Protein AF-A0AAE3EJK2-F1 (afdb_monomer_lite)

Radius of gyration: 14.21 Å; chains: 1; bounding box: 33×33×38 Å

Secondary structure (DSSP, 8-state):
----S-----EESSSSEEEEEETTEEEEEEEETTEEEE-GGG-EEPPTT-EEEEEEEETTEEEEEEEETTEEEEEEEETTEEEE-GGG-EEPPTT-----

Foldseek 3Di:
DDPPDPWDDWADADPFWIWTDDPQKIWIWGCDPNDIDTDPVPIDRHDPPFAQWHWYADPNWIWIWGFDAQKTWIWTCDPNDTDTDPVPIDGHDPPDGHDD

Structure (mmCIF, N/CA/C/O backbone):
data_AF-A0AAE3EJK2-F1
#
_entry.id   AF-A0AAE3EJK2-F1
#
loop_
_atom_site.group_PDB
_atom_site.id
_atom_site.type_symbol
_atom_site.label_atom_id
_atom_site.label_alt_id
_atom_site.label_comp_id
_atom_site.label_asym_id
_atom_site.label_entity_id
_atom_site.label_seq_id
_atom_site.pdbx_PDB_ins_code
_atom_site.Cartn_x
_atom_site.Cartn_y
_atom_site.Cartn_z
_atom_site.occupancy
_atom_site.B_iso_or_equiv
_atom_site.auth_seq_id
_atom_site.auth_comp_id
_atom_site.auth_asym_id
_atom_site.auth_atom_id
_a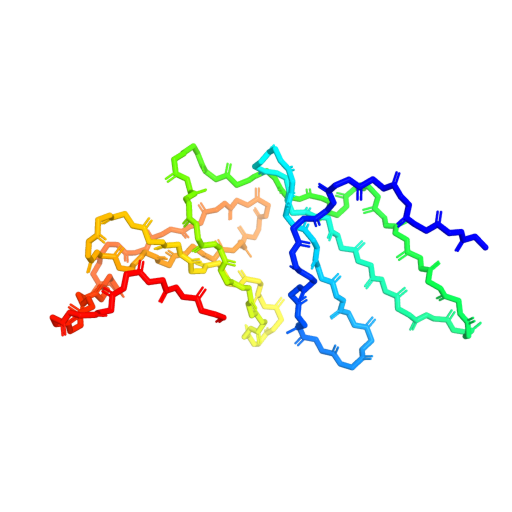tom_site.pdbx_PDB_model_num
ATOM 1 N N . MET A 1 1 ? 13.033 -17.854 -15.655 1.00 37.84 1 MET A N 1
ATOM 2 C CA . MET A 1 1 ? 13.285 -17.417 -14.267 1.00 37.84 1 MET A CA 1
ATOM 3 C C . MET A 1 1 ? 12.096 -17.852 -13.440 1.00 37.84 1 MET A C 1
ATOM 5 O O . MET A 1 1 ? 10.997 -17.389 -13.698 1.00 37.84 1 MET A O 1
ATOM 9 N N . SER A 1 2 ? 12.288 -18.821 -12.553 1.00 34.66 2 SER A N 1
ATOM 10 C CA . SER A 1 2 ? 11.281 -19.247 -11.582 1.00 34.66 2 SER A CA 1
ATOM 11 C C . SER A 1 2 ? 11.429 -18.371 -10.341 1.00 34.66 2 SER A C 1
ATOM 13 O O . SER A 1 2 ? 12.480 -18.391 -9.704 1.00 34.66 2 SER A O 1
ATOM 15 N N . PHE A 1 3 ? 10.409 -17.570 -10.041 1.00 39.16 3 PHE A N 1
ATOM 16 C CA . PHE A 1 3 ? 10.349 -16.759 -8.828 1.00 39.16 3 PHE A CA 1
ATOM 17 C C . PHE A 1 3 ? 10.011 -17.679 -7.648 1.00 39.16 3 PHE A C 1
ATOM 19 O O . PHE A 1 3 ? 8.850 -17.989 -7.406 1.00 39.16 3 PHE A O 1
ATOM 26 N N . THR A 1 4 ? 11.036 -18.177 -6.960 1.00 40.84 4 THR A N 1
ATOM 27 C CA . THR A 1 4 ? 10.913 -18.897 -5.684 1.00 40.84 4 THR A CA 1
ATOM 28 C C . THR A 1 4 ? 11.574 -18.073 -4.592 1.00 40.84 4 THR A C 1
ATOM 30 O O . THR A 1 4 ? 12.644 -18.411 -4.098 1.00 40.84 4 THR A O 1
ATOM 33 N N . GLU A 1 5 ? 10.941 -16.968 -4.239 1.00 44.69 5 GLU A N 1
ATOM 34 C CA . GLU A 1 5 ? 11.075 -16.369 -2.916 1.00 44.69 5 GLU A CA 1
ATOM 35 C C . GLU A 1 5 ? 9.647 -16.205 -2.398 1.00 44.69 5 GLU A C 1
ATOM 37 O O . GLU A 1 5 ? 8.724 -16.021 -3.195 1.00 44.69 5 GLU A O 1
ATOM 42 N N . ASN A 1 6 ? 9.450 -16.371 -1.091 1.00 41.66 6 ASN A N 1
ATOM 43 C CA . ASN A 1 6 ? 8.143 -16.314 -0.437 1.00 41.66 6 ASN A CA 1
ATOM 44 C C . ASN A 1 6 ? 7.592 -14.881 -0.485 1.00 41.66 6 ASN A C 1
ATOM 46 O O . ASN A 1 6 ? 7.608 -14.161 0.508 1.00 41.66 6 ASN A O 1
ATOM 50 N N . TYR A 1 7 ? 7.169 -14.435 -1.660 1.00 47.41 7 TYR A N 1
ATOM 51 C CA . TYR A 1 7 ? 6.423 -13.205 -1.821 1.00 47.41 7 TYR A CA 1
ATOM 52 C C . TYR A 1 7 ? 4.975 -13.479 -1.424 1.00 47.41 7 TYR A C 1
ATOM 54 O O . TYR A 1 7 ? 4.387 -14.479 -1.846 1.00 47.41 7 TYR A O 1
ATOM 62 N N . SER A 1 8 ? 4.402 -12.582 -0.623 1.00 60.91 8 SER A N 1
ATOM 63 C CA . SER A 1 8 ? 2.953 -12.517 -0.437 1.00 60.91 8 SER A CA 1
ATOM 64 C C . SER A 1 8 ? 2.260 -12.407 -1.799 1.00 60.91 8 SER A C 1
ATOM 66 O O . SER A 1 8 ? 2.878 -12.017 -2.795 1.00 60.91 8 SER A O 1
ATOM 68 N N . THR A 1 9 ? 0.975 -12.757 -1.850 1.00 67.25 9 THR A N 1
ATOM 69 C CA . THR A 1 9 ? 0.154 -12.667 -3.063 1.00 67.25 9 THR A CA 1
ATOM 70 C C . THR A 1 9 ? 0.357 -11.325 -3.780 1.00 67.25 9 THR A C 1
ATOM 72 O O . THR A 1 9 ? 0.328 -10.284 -3.120 1.00 67.25 9 THR A O 1
ATOM 75 N N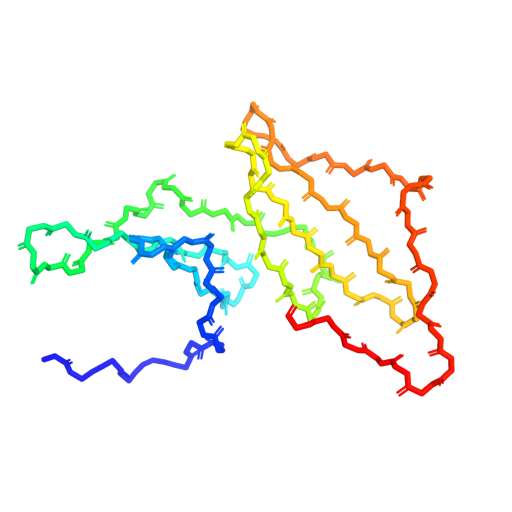 . PRO A 1 10 ? 0.589 -11.323 -5.107 1.00 72.12 10 PRO A N 1
ATOM 76 C CA . PRO A 1 10 ? 0.800 -10.088 -5.849 1.00 72.12 10 PRO A CA 1
ATOM 77 C C . PRO A 1 10 ? -0.446 -9.202 -5.775 1.00 72.12 10 PRO A C 1
ATOM 79 O O . PRO A 1 10 ? -1.560 -9.660 -6.024 1.00 72.12 10 PRO A O 1
ATOM 82 N N . LEU A 1 11 ? -0.234 -7.927 -5.461 1.00 79.50 11 LEU A N 1
ATOM 83 C CA . LEU A 1 11 ? -1.257 -6.891 -5.407 1.00 79.50 11 LEU A CA 1
ATOM 84 C C . LEU A 1 11 ? -1.259 -6.139 -6.740 1.00 79.50 11 LEU A C 1
ATOM 86 O O . LEU A 1 11 ? -0.264 -5.521 -7.128 1.00 79.50 11 LEU A O 1
ATOM 90 N N . PHE A 1 12 ? -2.370 -6.224 -7.467 1.00 77.50 12 PHE A N 1
ATOM 91 C CA . PHE A 1 12 ? -2.518 -5.599 -8.779 1.00 77.50 12 PHE A CA 1
ATOM 92 C C . PHE A 1 12 ? -2.923 -4.136 -8.623 1.00 77.50 12 PHE A C 1
ATOM 94 O O . PHE A 1 12 ? -4.025 -3.838 -8.173 1.00 77.50 12 PHE A O 1
ATOM 101 N N . ILE A 1 13 ? -2.039 -3.225 -9.029 1.00 79.44 13 ILE A N 1
ATOM 102 C CA . ILE A 1 13 ? -2.295 -1.782 -8.965 1.00 79.44 13 ILE A CA 1
ATOM 103 C C . ILE A 1 13 ? -2.833 -1.291 -10.313 1.00 79.44 13 ILE A C 1
ATOM 105 O O . ILE A 1 13 ? -3.778 -0.506 -10.368 1.00 79.44 13 ILE A O 1
ATOM 109 N N . SER A 1 14 ? -2.242 -1.763 -11.412 1.00 80.56 14 SER A N 1
ATOM 110 C CA . SER A 1 14 ? -2.716 -1.532 -12.778 1.00 80.56 14 SER A CA 1
ATOM 111 C C . SER A 1 14 ? -2.314 -2.695 -13.694 1.00 80.56 14 SER A C 1
ATOM 113 O O . SER A 1 14 ? -1.682 -3.656 -13.260 1.00 80.56 14 SER A O 1
ATOM 115 N N . THR A 1 15 ? -2.661 -2.615 -14.981 1.00 80.69 15 THR A N 1
ATOM 116 C CA . THR A 1 15 ? -2.300 -3.630 -15.989 1.00 80.69 15 THR A CA 1
ATOM 117 C C . THR A 1 15 ? -0.794 -3.801 -16.181 1.00 80.69 15 THR A C 1
ATOM 119 O O . THR A 1 15 ? -0.361 -4.846 -16.655 1.00 80.69 15 THR A O 1
ATOM 122 N N . GLU A 1 16 ? -0.006 -2.786 -15.831 1.00 87.12 16 GLU A N 1
ATOM 123 C CA . GLU A 1 16 ? 1.445 -2.753 -16.042 1.00 87.12 16 GLU A CA 1
ATOM 124 C C . GLU A 1 16 ? 2.223 -2.585 -1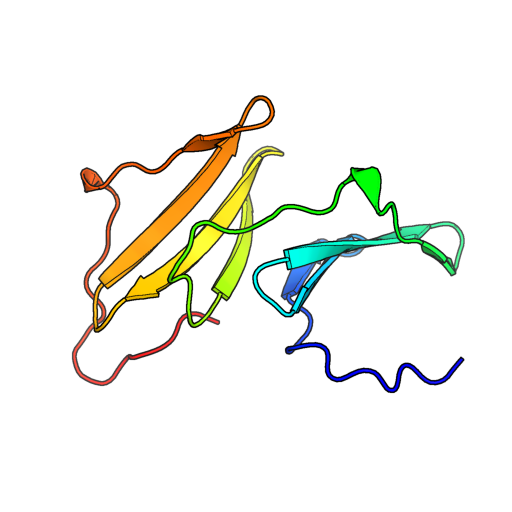4.733 1.00 87.12 16 GLU A C 1
ATOM 126 O O . GLU A 1 16 ? 3.447 -2.548 -14.771 1.00 87.12 16 GLU A O 1
ATOM 131 N N . LEU A 1 17 ? 1.544 -2.480 -13.584 1.00 85.12 17 LEU A N 1
ATOM 132 C CA . LEU A 1 17 ? 2.167 -2.263 -12.280 1.00 85.12 17 LEU A CA 1
ATOM 133 C C . LEU A 1 17 ? 1.592 -3.221 -11.239 1.00 85.12 17 LEU A C 1
ATOM 135 O O . LEU A 1 17 ? 0.394 -3.213 -10.941 1.00 85.12 17 LEU A O 1
ATOM 139 N N . VAL A 1 18 ? 2.479 -4.006 -10.643 1.00 88.44 18 VAL A N 1
ATOM 140 C CA . VAL A 1 18 ? 2.154 -4.972 -9.594 1.00 88.44 18 VAL A CA 1
ATOM 141 C C . VAL A 1 18 ? 3.047 -4.699 -8.398 1.00 88.44 18 VAL A C 1
ATOM 143 O O . VAL A 1 18 ? 4.189 -4.264 -8.555 1.00 88.44 18 VAL A O 1
ATOM 146 N N . ALA A 1 19 ? 2.544 -4.957 -7.200 1.00 86.75 19 ALA A N 1
ATOM 147 C CA . ALA A 1 19 ? 3.327 -4.872 -5.984 1.00 86.75 19 ALA A CA 1
ATOM 148 C C . ALA A 1 19 ? 3.337 -6.198 -5.229 1.00 86.75 19 ALA A C 1
ATOM 150 O O . ALA A 1 19 ? 2.390 -6.979 -5.277 1.00 86.75 19 ALA A O 1
ATOM 151 N N . THR A 1 20 ? 4.414 -6.442 -4.497 1.00 86.38 20 THR A N 1
ATOM 152 C CA . THR A 1 20 ? 4.494 -7.527 -3.516 1.00 86.38 20 THR A CA 1
ATOM 153 C C . THR A 1 20 ? 4.864 -6.936 -2.172 1.00 86.38 20 THR A C 1
ATOM 155 O O . THR A 1 20 ? 5.710 -6.041 -2.121 1.00 86.38 20 THR A O 1
ATOM 158 N N . VAL A 1 21 ? 4.307 -7.478 -1.097 1.00 82.50 21 VAL A N 1
ATOM 159 C CA . VAL A 1 21 ? 4.669 -7.092 0.268 1.00 82.50 21 VAL A CA 1
ATOM 160 C C . VAL A 1 21 ? 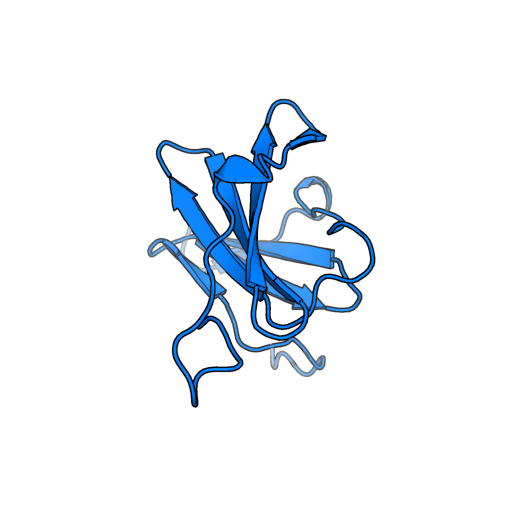5.435 -8.237 0.913 1.00 82.50 21 VAL A C 1
ATOM 162 O O . VAL A 1 21 ? 4.959 -9.371 0.925 1.00 82.50 21 VAL A O 1
ATOM 165 N N . ASN A 1 22 ? 6.633 -7.967 1.417 1.00 80.06 22 ASN A N 1
ATOM 166 C CA . ASN A 1 22 ? 7.405 -8.930 2.199 1.00 80.06 22 ASN A CA 1
ATOM 167 C C . ASN A 1 22 ? 8.273 -8.171 3.210 1.00 80.06 22 ASN A C 1
ATOM 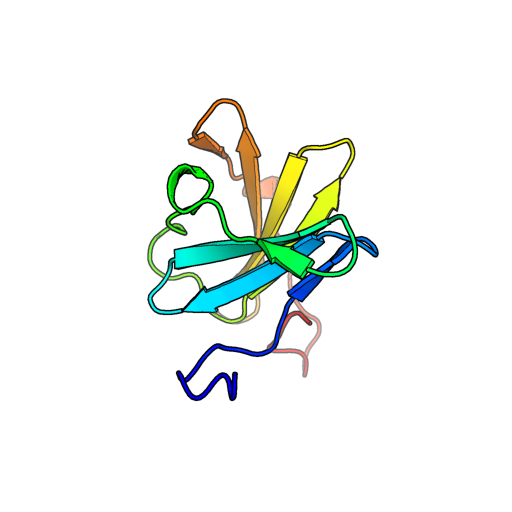169 O O . ASN A 1 22 ? 8.894 -7.177 2.832 1.00 80.06 22 ASN A O 1
ATOM 173 N N . ASP A 1 23 ? 8.294 -8.631 4.462 1.00 79.31 23 ASP A N 1
ATOM 174 C CA . ASP A 1 23 ? 9.001 -8.006 5.588 1.00 79.31 23 ASP A CA 1
ATOM 175 C C . ASP A 1 23 ? 8.716 -6.499 5.714 1.00 79.31 23 ASP A C 1
ATOM 177 O O . ASP A 1 23 ? 9.634 -5.686 5.758 1.00 79.31 23 ASP A O 1
ATOM 181 N N . GLU A 1 24 ? 7.434 -6.110 5.696 1.00 82.81 24 GLU A N 1
ATOM 182 C CA . GLU A 1 24 ? 6.984 -4.704 5.747 1.00 82.81 24 GLU A CA 1
ATOM 183 C C . GLU A 1 24 ? 7.464 -3.840 4.561 1.00 82.81 24 GLU A C 1
ATOM 185 O O . GLU A 1 24 ? 7.276 -2.629 4.560 1.00 82.81 24 GLU A O 1
ATOM 190 N N . ILE A 1 25 ? 8.050 -4.429 3.516 1.00 85.44 25 ILE A N 1
ATOM 19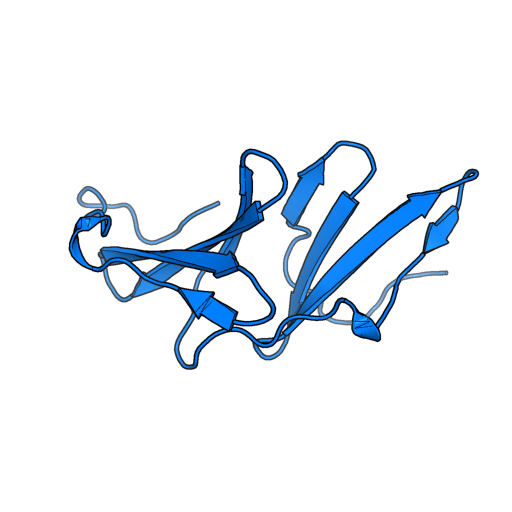1 C CA . ILE A 1 25 ? 8.500 -3.705 2.323 1.00 85.44 25 ILE A CA 1
ATOM 192 C C . ILE A 1 25 ? 7.545 -3.979 1.167 1.00 85.44 25 ILE A C 1
ATOM 194 O O . ILE A 1 25 ? 7.394 -5.119 0.717 1.00 85.44 25 ILE A O 1
ATOM 198 N N . VAL A 1 26 ? 6.961 -2.910 0.632 1.00 86.25 26 VAL A N 1
ATOM 199 C CA . VAL A 1 26 ? 6.279 -2.910 -0.662 1.00 86.25 26 VAL A CA 1
ATOM 200 C C . VAL A 1 26 ? 7.329 -2.796 -1.759 1.00 86.25 26 VAL A C 1
ATOM 202 O O . VAL A 1 26 ? 8.074 -1.817 -1.816 1.00 86.25 26 VAL A O 1
ATOM 205 N N . ARG A 1 27 ? 7.378 -3.790 -2.643 1.00 88.94 27 ARG A N 1
ATOM 206 C CA . ARG A 1 27 ? 8.221 -3.786 -3.843 1.00 88.94 27 ARG A CA 1
ATOM 207 C C . ARG A 1 27 ? 7.349 -3.677 -5.076 1.00 88.94 27 ARG A C 1
ATOM 209 O O . ARG A 1 27 ? 6.391 -4.438 -5.199 1.00 88.94 27 ARG A O 1
ATOM 216 N N . PHE A 1 28 ? 7.701 -2.770 -5.978 1.00 88.25 28 PHE A N 1
ATOM 217 C CA . PHE A 1 28 ? 6.962 -2.534 -7.214 1.00 88.25 28 PHE A CA 1
ATOM 218 C C . PHE A 1 28 ? 7.651 -3.191 -8.404 1.00 88.25 28 PHE A C 1
ATOM 220 O O . PHE A 1 28 ? 8.878 -3.165 -8.534 1.00 88.25 28 PHE A O 1
ATOM 227 N N . PHE A 1 29 ? 6.831 -3.738 -9.292 1.00 89.00 29 PHE A N 1
ATOM 228 C CA . PHE A 1 29 ? 7.248 -4.355 -10.536 1.00 89.00 29 PHE A CA 1
ATOM 229 C C . PHE A 1 29 ? 6.445 -3.755 -11.683 1.00 89.00 29 PHE A C 1
ATOM 231 O O . PHE A 1 29 ? 5.215 -3.849 -11.687 1.00 89.00 29 PHE A O 1
ATOM 238 N N . SER A 1 30 ? 7.136 -3.151 -12.650 1.00 89.94 30 SER A N 1
ATOM 239 C CA . SER A 1 30 ? 6.527 -2.674 -13.889 1.00 89.94 30 SER A CA 1
ATOM 240 C C . SER A 1 30 ? 6.725 -3.687 -15.012 1.00 89.94 30 SER A C 1
ATOM 242 O O . SER A 1 30 ? 7.772 -4.334 -15.107 1.00 89.94 30 SER A O 1
ATOM 244 N N . PHE A 1 31 ? 5.723 -3.847 -15.871 1.00 87.31 31 PHE A N 1
ATOM 245 C CA . PHE A 1 31 ? 5.852 -4.621 -17.099 1.00 87.31 31 PHE A CA 1
ATOM 246 C C . PHE A 1 31 ? 6.087 -3.676 -18.275 1.00 87.31 31 PHE A C 1
ATOM 248 O O . PHE A 1 31 ? 5.195 -2.945 -18.693 1.00 87.31 31 PHE A O 1
ATOM 255 N N . GLU A 1 32 ? 7.302 -3.687 -18.817 1.00 88.94 32 GLU A N 1
ATOM 256 C CA . GLU A 1 32 ? 7.720 -2.802 -19.902 1.00 88.94 32 GLU A CA 1
ATOM 257 C C . GLU A 1 32 ? 8.448 -3.594 -20.986 1.00 88.94 32 GLU A C 1
ATOM 259 O O . GLU A 1 32 ? 9.401 -4.323 -20.699 1.00 88.94 32 GLU A O 1
ATOM 264 N N . LYS A 1 33 ? 8.066 -3.386 -22.255 1.00 89.12 33 LYS A N 1
ATOM 265 C CA . LYS A 1 33 ? 8.717 -4.012 -23.425 1.00 89.12 33 LYS A CA 1
ATOM 266 C C . LYS A 1 33 ? 8.859 -5.533 -23.268 1.00 89.12 33 LYS A C 1
ATOM 268 O O . LYS A 1 33 ? 9.958 -6.071 -23.388 1.00 89.12 33 LYS A O 1
ATOM 273 N N . ASP A 1 34 ? 7.751 -6.191 -22.939 1.00 89.31 34 ASP A N 1
ATOM 274 C CA . ASP A 1 34 ? 7.665 -7.644 -22.745 1.00 89.31 34 ASP A CA 1
ATOM 275 C C . ASP A 1 34 ? 8.567 -8.197 -21.625 1.00 89.31 34 ASP A C 1
ATOM 277 O O . ASP A 1 34 ? 8.935 -9.373 -21.620 1.00 89.31 34 ASP A O 1
ATOM 281 N N . SER A 1 35 ? 8.935 -7.352 -20.657 1.00 88.81 35 SER A N 1
ATOM 282 C CA . SER A 1 35 ? 9.802 -7.730 -19.543 1.00 88.81 35 SER A CA 1
ATOM 283 C C . SER A 1 35 ? 9.345 -7.112 -18.225 1.00 88.81 35 SER A C 1
ATOM 285 O O . SER A 1 35 ? 8.925 -5.958 -18.176 1.00 88.81 35 SER A O 1
ATOM 287 N N . TRP A 1 36 ? 9.456 -7.883 -17.143 1.00 88.62 36 TRP A N 1
ATOM 288 C CA . TRP A 1 36 ? 9.280 -7.362 -15.791 1.00 88.62 36 TRP A CA 1
ATOM 289 C C . TRP A 1 36 ? 10.531 -6.613 -15.353 1.00 88.62 36 TRP A C 1
ATOM 291 O O . TRP A 1 36 ? 11.648 -7.123 -15.478 1.00 88.62 36 TRP A O 1
ATOM 301 N N . LYS A 1 37 ? 10.330 -5.428 -14.794 1.00 89.56 37 LYS A N 1
ATOM 302 C CA . LYS A 1 37 ? 11.364 -4.610 -14.176 1.00 89.56 37 LYS A CA 1
ATOM 303 C C . LYS A 1 37 ? 10.991 -4.321 -12.737 1.00 89.56 37 LYS A C 1
ATOM 305 O O . LYS A 1 37 ? 9.817 -4.192 -12.412 1.00 89.56 37 LYS A O 1
ATOM 310 N N . SER A 1 38 ? 11.999 -4.186 -11.893 1.00 88.12 38 SER A N 1
ATOM 311 C CA . SER A 1 38 ? 11.857 -3.635 -10.552 1.00 88.12 38 SER A CA 1
ATOM 312 C C . SER A 1 38 ? 12.809 -2.461 -10.398 1.00 88.12 38 SER A C 1
ATOM 314 O O . SER A 1 38 ? 13.922 -2.475 -10.930 1.00 88.12 38 SER A O 1
ATOM 316 N N . ASP A 1 39 ? 12.367 -1.448 -9.664 1.00 82.00 39 ASP A N 1
ATOM 317 C CA . ASP A 1 39 ? 13.218 -0.353 -9.220 1.00 82.00 39 ASP A CA 1
ATOM 318 C C . ASP A 1 39 ? 13.274 -0.386 -7.690 1.00 82.00 39 ASP A C 1
ATOM 320 O O . ASP A 1 39 ? 12.318 0.024 -7.029 1.00 82.00 39 ASP A O 1
ATOM 324 N N . PRO A 1 40 ? 14.375 -0.879 -7.096 1.00 83.06 40 PRO A N 1
ATOM 325 C CA . PRO A 1 40 ? 14.514 -0.929 -5.647 1.00 83.06 40 PRO A CA 1
ATOM 326 C C . PRO A 1 40 ? 14.423 0.440 -4.966 1.00 83.06 40 PRO A C 1
ATOM 328 O O . PRO A 1 40 ? 14.123 0.489 -3.775 1.00 83.06 40 PRO A O 1
ATOM 331 N N . SER A 1 41 ? 14.680 1.538 -5.688 1.00 82.44 41 SER A N 1
ATOM 332 C CA . SER A 1 41 ? 14.547 2.893 -5.144 1.00 82.44 41 SER A CA 1
ATOM 333 C C . SER A 1 41 ? 13.089 3.317 -4.948 1.00 82.44 41 SER A C 1
ATOM 335 O O . SER A 1 41 ? 12.823 4.196 -4.134 1.00 82.44 41 SER A O 1
ATOM 337 N N . ALA A 1 42 ? 12.150 2.650 -5.627 1.00 82.25 42 ALA A N 1
ATOM 338 C CA . ALA A 1 42 ? 10.713 2.852 -5.466 1.00 82.25 42 ALA A CA 1
ATOM 339 C C . ALA A 1 42 ? 10.103 1.992 -4.346 1.00 82.25 42 ALA A C 1
ATOM 341 O O . ALA A 1 42 ? 8.898 2.063 -4.106 1.00 82.25 42 ALA A O 1
ATOM 342 N N . ASN A 1 43 ? 10.899 1.155 -3.671 1.00 87.56 43 ASN A N 1
ATOM 343 C CA . ASN A 1 43 ? 10.403 0.343 -2.566 1.00 87.56 43 ASN A CA 1
ATOM 344 C C . ASN A 1 43 ? 9.930 1.233 -1.414 1.00 87.56 43 ASN A C 1
ATOM 346 O O . ASN A 1 43 ? 10.602 2.196 -1.044 1.00 87.56 43 ASN A O 1
ATOM 350 N N . LEU A 1 44 ? 8.808 0.862 -0.801 1.00 86.06 44 LEU A N 1
ATOM 351 C CA . LEU A 1 44 ? 8.252 1.591 0.333 1.00 86.06 44 LEU A CA 1
ATOM 352 C C . LEU A 1 44 ? 8.263 0.716 1.577 1.00 86.06 44 LEU A C 1
ATOM 354 O O . LEU A 1 44 ? 7.720 -0.386 1.571 1.00 86.06 44 LEU A O 1
ATOM 358 N N . THR A 1 45 ? 8.839 1.226 2.660 1.00 88.06 45 THR A N 1
ATOM 359 C CA . THR A 1 45 ? 8.730 0.594 3.977 1.00 88.06 45 THR A CA 1
ATOM 360 C C . THR A 1 45 ? 7.394 0.979 4.592 1.00 88.06 45 THR A C 1
ATOM 362 O O . THR A 1 45 ? 7.138 2.165 4.803 1.00 88.06 45 THR A O 1
ATOM 365 N N . LEU A 1 46 ? 6.538 -0.002 4.854 1.00 82.81 46 LEU A N 1
ATOM 366 C CA . LEU A 1 46 ? 5.261 0.179 5.527 1.00 82.81 46 LEU A CA 1
ATOM 367 C C . LEU A 1 46 ? 5.470 0.656 6.972 1.00 82.81 46 LEU A C 1
ATOM 369 O O . LEU A 1 46 ? 6.497 0.368 7.589 1.00 82.81 46 LEU A O 1
ATOM 373 N N . PRO A 1 47 ? 4.494 1.378 7.541 1.00 76.12 47 PRO A N 1
ATOM 374 C CA . PRO A 1 47 ? 4.453 1.619 8.976 1.00 76.12 47 PRO A CA 1
ATOM 375 C C . PRO A 1 47 ? 4.473 0.300 9.767 1.00 76.12 47 PRO A C 1
ATOM 377 O O . PRO A 1 47 ? 3.884 -0.695 9.349 1.00 76.12 47 PRO A O 1
ATOM 380 N N . VAL A 1 48 ? 5.102 0.308 10.944 1.00 76.81 48 VAL A N 1
ATOM 381 C CA . VAL A 1 48 ? 5.149 -0.865 11.835 1.00 76.81 48 VAL A CA 1
ATOM 382 C C . VAL A 1 48 ? 3.734 -1.313 12.211 1.00 76.81 48 VAL A C 1
ATOM 384 O O . VAL A 1 48 ? 2.893 -0.485 12.568 1.00 76.81 48 VAL A O 1
ATOM 387 N N . GLY A 1 49 ? 3.494 -2.627 12.184 1.00 67.38 49 GLY A N 1
ATOM 388 C CA . GLY A 1 49 ? 2.216 -3.225 12.589 1.00 67.38 49 GLY A CA 1
ATOM 389 C C . GLY A 1 49 ? 1.162 -3.298 11.481 1.00 67.38 49 GLY A C 1
ATOM 390 O O . GLY A 1 49 ? -0.008 -3.532 11.773 1.00 67.38 49 GLY A O 1
ATOM 391 N N . CYS A 1 50 ? 1.556 -3.102 10.222 1.00 69.62 50 CYS A N 1
ATOM 392 C CA . CYS A 1 50 ? 0.687 -3.333 9.072 1.00 69.62 50 CYS A CA 1
ATOM 393 C C . CYS A 1 50 ? 0.578 -4.840 8.768 1.00 69.62 50 CYS A C 1
ATOM 395 O O . CYS A 1 50 ? 1.490 -5.420 8.179 1.00 69.62 50 CYS A O 1
ATOM 397 N N . SER A 1 51 ? -0.541 -5.464 9.144 1.00 68.38 51 SER A N 1
ATOM 398 C CA . SER A 1 51 ? -0.966 -6.801 8.691 1.00 68.38 51 SER A CA 1
ATOM 399 C C . SER A 1 51 ? -2.091 -6.704 7.655 1.00 68.38 51 SER A C 1
ATOM 401 O O . SER A 1 51 ? -2.780 -5.685 7.601 1.00 68.38 51 SER A O 1
ATOM 403 N N . ASP A 1 52 ? -2.250 -7.752 6.836 1.00 76.00 52 ASP A N 1
ATOM 404 C CA . ASP A 1 52 ? -3.278 -7.873 5.788 1.00 76.00 52 ASP A CA 1
ATOM 405 C C . ASP A 1 52 ? -3.359 -6.629 4.902 1.00 76.00 52 ASP A C 1
ATOM 407 O O . ASP A 1 52 ? -4.205 -5.753 5.063 1.00 76.00 52 ASP A O 1
ATOM 411 N N . VAL A 1 53 ? -2.379 -6.524 4.004 1.00 76.81 53 VAL A N 1
ATOM 412 C CA . VAL A 1 53 ? -2.127 -5.328 3.206 1.00 76.81 53 VAL A CA 1
ATOM 413 C C . VAL A 1 53 ? -2.824 -5.431 1.855 1.00 76.81 53 VAL A C 1
ATOM 415 O O . VAL A 1 53 ? -2.515 -6.325 1.071 1.00 76.81 53 VAL A O 1
ATOM 418 N N . SER A 1 54 ? -3.673 -4.454 1.545 1.00 82.31 54 SER A N 1
ATOM 419 C CA . SER A 1 54 ? -4.178 -4.205 0.192 1.00 82.31 54 SER A CA 1
ATOM 420 C C . SER A 1 54 ? -3.612 -2.885 -0.335 1.00 82.31 54 SER A C 1
ATOM 422 O O . SER A 1 54 ? -3.393 -1.933 0.419 1.00 82.31 54 SER A O 1
ATOM 424 N N . LEU A 1 55 ? -3.320 -2.833 -1.633 1.00 81.88 55 LEU A N 1
ATOM 425 C CA . LEU A 1 55 ? -2.710 -1.683 -2.300 1.00 81.88 55 LEU A CA 1
ATOM 426 C C . LEU A 1 55 ? -3.577 -1.248 -3.469 1.00 81.88 55 LEU A C 1
ATOM 428 O O . LEU A 1 55 ? -3.988 -2.063 -4.291 1.00 81.88 55 LEU A O 1
ATOM 432 N N . THR A 1 56 ? -3.774 0.056 -3.601 1.00 80.31 56 THR A N 1
ATOM 433 C CA . THR A 1 56 ? -4.409 0.647 -4.777 1.00 80.31 56 THR A CA 1
ATOM 434 C C . THR A 1 56 ? -3.731 1.957 -5.157 1.00 80.31 56 THR A C 1
ATOM 436 O O . THR A 1 56 ? -2.982 2.538 -4.371 1.00 80.31 56 THR A O 1
ATOM 439 N N . SER A 1 57 ? -3.969 2.423 -6.381 1.00 79.69 57 SER A N 1
ATOM 440 C CA . SER A 1 57 ? -3.532 3.741 -6.837 1.00 79.69 57 SER A CA 1
ATOM 441 C C . SER A 1 57 ? -4.747 4.612 -7.105 1.00 79.69 57 SER A C 1
ATOM 443 O O . SER A 1 57 ? -5.605 4.275 -7.922 1.00 79.69 57 SER A O 1
ATOM 445 N N . VAL A 1 58 ? -4.812 5.754 -6.425 1.00 77.50 58 VAL A N 1
ATOM 446 C CA . VAL A 1 58 ? -5.876 6.744 -6.603 1.00 77.50 58 VAL A CA 1
ATOM 447 C C . VAL A 1 58 ? -5.239 8.053 -7.041 1.00 77.50 58 VAL A C 1
ATOM 449 O O . VAL A 1 58 ? -4.471 8.665 -6.302 1.00 77.50 58 VAL A O 1
ATOM 452 N N . LEU A 1 59 ? -5.553 8.483 -8.268 1.00 80.56 59 LEU A N 1
ATOM 453 C CA . LEU A 1 59 ? -5.039 9.726 -8.864 1.00 80.56 59 LEU A CA 1
ATOM 454 C C . LEU A 1 59 ? -3.499 9.826 -8.845 1.00 80.56 59 LEU A C 1
ATOM 456 O O . LEU A 1 59 ? -2.945 10.915 -8.718 1.00 80.56 59 LEU A O 1
ATOM 460 N N . GLY A 1 60 ? -2.813 8.686 -8.971 1.00 76.00 60 GLY A N 1
ATOM 461 C CA . GLY A 1 60 ? -1.350 8.608 -8.968 1.00 76.00 60 GLY A CA 1
ATOM 462 C C . GLY A 1 60 ? -0.709 8.474 -7.584 1.00 76.00 60 GLY A C 1
ATOM 463 O O . GLY A 1 60 ? 0.507 8.330 -7.516 1.00 76.00 60 GLY A O 1
ATOM 464 N N . ASN A 1 61 ? -1.491 8.470 -6.501 1.00 79.75 61 ASN A N 1
ATOM 465 C CA . ASN A 1 61 ? -0.987 8.211 -5.153 1.00 79.75 61 ASN A CA 1
ATOM 466 C C . ASN A 1 61 ? -1.233 6.755 -4.766 1.00 79.75 61 ASN A C 1
ATOM 468 O O . ASN A 1 61 ? -2.337 6.239 -4.952 1.00 79.75 61 ASN A O 1
ATOM 472 N N . ILE A 1 62 ? -0.217 6.112 -4.192 1.00 82.88 62 ILE A N 1
ATOM 473 C CA . ILE A 1 62 ? -0.361 4.775 -3.619 1.00 82.88 62 ILE A CA 1
ATOM 474 C C . ILE A 1 62 ? -1.102 4.893 -2.291 1.00 82.88 62 ILE A C 1
ATOM 476 O O . ILE A 1 62 ? -0.692 5.643 -1.403 1.00 82.88 62 ILE A O 1
ATOM 480 N N . VAL A 1 63 ? -2.184 4.132 -2.172 1.00 85.88 63 VAL A N 1
ATOM 481 C CA . VAL A 1 63 ? -2.955 3.968 -0.945 1.00 85.88 63 VAL A CA 1
ATOM 482 C C . VAL A 1 63 ? -2.790 2.531 -0.473 1.00 85.88 63 VAL A C 1
ATOM 484 O O . VAL A 1 63 ? -3.017 1.588 -1.229 1.00 85.88 63 VAL A O 1
ATOM 487 N N . VAL A 1 64 ? -2.398 2.383 0.784 1.00 86.19 64 VAL A N 1
ATOM 488 C CA . VAL A 1 64 ? -2.304 1.117 1.501 1.00 86.19 64 VAL A CA 1
ATOM 489 C C . VAL A 1 64 ? -3.491 1.031 2.444 1.00 86.19 64 VAL A C 1
ATOM 491 O O . VAL A 1 64 ? -3.709 1.945 3.239 1.00 86.19 64 VAL A O 1
ATOM 494 N N . ALA A 1 65 ? -4.230 -0.066 2.386 1.00 85.75 65 ALA A N 1
ATOM 495 C CA . ALA A 1 65 ? -5.179 -0.444 3.419 1.00 85.75 65 ALA A CA 1
ATOM 496 C C . ALA A 1 65 ? -4.585 -1.586 4.244 1.00 85.75 65 ALA A C 1
ATOM 498 O O . ALA A 1 65 ? -4.015 -2.518 3.680 1.00 85.75 65 ALA A O 1
ATOM 499 N N . THR A 1 66 ? -4.712 -1.512 5.565 1.00 84.50 66 THR A N 1
ATOM 500 C CA . THR A 1 66 ? -4.232 -2.553 6.485 1.00 84.50 66 THR A CA 1
ATOM 501 C C . THR A 1 66 ? -5.290 -2.832 7.531 1.00 84.50 66 THR A C 1
ATOM 503 O O . THR A 1 66 ? -6.009 -1.907 7.926 1.00 84.50 66 THR A O 1
ATOM 506 N N . VAL A 1 67 ? -5.356 -4.058 8.039 1.00 83.56 67 VAL A N 1
ATOM 507 C CA . VAL A 1 67 ? -6.278 -4.396 9.129 1.00 83.56 67 VAL A CA 1
ATOM 508 C C . VAL A 1 67 ? -5.531 -4.513 10.450 1.00 83.56 67 VAL A C 1
ATOM 510 O O . VAL A 1 67 ? -4.565 -5.261 10.571 1.00 83.56 67 VAL A O 1
ATOM 513 N N . ASP A 1 68 ? -6.007 -3.769 11.450 1.00 81.19 68 ASP A N 1
ATOM 514 C CA . ASP A 1 68 ? -5.628 -3.919 12.857 1.00 81.19 68 ASP A CA 1
ATOM 515 C C . ASP A 1 68 ? -6.881 -4.309 13.661 1.00 81.19 68 ASP A C 1
ATOM 517 O O . ASP A 1 68 ? -7.769 -3.486 13.921 1.00 81.19 68 ASP A O 1
ATOM 521 N N . GLY A 1 69 ? -7.001 -5.599 13.985 1.00 82.50 69 GLY A N 1
ATOM 522 C CA . GLY A 1 69 ? -8.190 -6.173 14.614 1.00 82.50 69 GLY A CA 1
ATOM 523 C C . GLY A 1 69 ? -9.396 -6.179 13.671 1.00 82.50 69 GLY A C 1
ATOM 524 O O . GLY A 1 69 ? -9.481 -7.007 12.775 1.00 82.50 69 GLY A O 1
ATOM 525 N N . ASN A 1 70 ? -10.351 -5.273 13.890 1.00 85.94 70 ASN A N 1
ATOM 526 C CA . ASN A 1 70 ? -11.509 -5.066 13.010 1.00 85.94 70 ASN A CA 1
ATOM 527 C C . ASN A 1 70 ? -11.522 -3.670 12.373 1.00 85.94 70 ASN A C 1
ATOM 529 O O . ASN A 1 70 ? -12.557 -3.245 11.859 1.00 85.94 70 ASN A O 1
ATOM 533 N N . ILE A 1 71 ? -10.409 -2.939 12.443 1.00 86.25 71 ILE A N 1
ATOM 534 C CA . ILE A 1 71 ? -10.292 -1.586 11.909 1.00 86.25 71 ILE A CA 1
ATOM 535 C C . ILE A 1 71 ? -9.398 -1.623 10.676 1.00 86.25 71 ILE A C 1
ATOM 537 O O . ILE A 1 71 ? -8.219 -1.960 10.762 1.00 86.25 71 ILE A O 1
ATOM 541 N N . VAL A 1 72 ? -9.952 -1.212 9.541 1.00 87.75 72 VAL A N 1
ATOM 542 C CA . VAL A 1 72 ? -9.192 -0.884 8.341 1.00 87.75 72 VAL A CA 1
ATOM 543 C C . VAL A 1 72 ? -8.607 0.508 8.511 1.00 87.75 72 VAL A C 1
ATOM 545 O O . VAL A 1 72 ? -9.340 1.481 8.722 1.00 87.75 72 VAL A O 1
ATOM 548 N N . ARG A 1 73 ? -7.286 0.602 8.403 1.00 88.44 73 ARG A N 1
ATOM 549 C CA . ARG A 1 73 ? -6.542 1.860 8.363 1.00 88.44 73 ARG A CA 1
ATOM 550 C C . ARG A 1 73 ? -6.069 2.122 6.949 1.00 88.44 73 ARG A C 1
ATOM 552 O O . ARG A 1 73 ? -5.645 1.198 6.262 1.00 88.44 73 ARG A O 1
ATOM 559 N N . PHE A 1 74 ? -6.112 3.386 6.548 1.00 87.81 74 PHE A N 1
ATOM 560 C CA . PHE A 1 74 ? -5.622 3.827 5.249 1.00 87.81 74 PHE A CA 1
ATOM 561 C C . PHE A 1 74 ? -4.372 4.678 5.416 1.00 87.81 74 PHE A C 1
ATOM 563 O O . PHE A 1 74 ? -4.345 5.615 6.221 1.00 87.81 74 PHE A O 1
ATOM 570 N N . PHE A 1 75 ? -3.361 4.370 4.614 1.00 87.50 75 PHE A N 1
ATOM 571 C CA . PHE A 1 75 ? -2.141 5.148 4.498 1.00 87.50 75 PHE A CA 1
ATOM 572 C C . PHE A 1 75 ? -1.966 5.599 3.051 1.00 87.50 75 PHE A C 1
ATOM 574 O O . PHE A 1 75 ? -1.989 4.769 2.147 1.00 87.50 75 PHE A O 1
ATOM 581 N N . SER A 1 76 ? -1.773 6.892 2.810 1.00 87.62 76 SER A N 1
ATOM 582 C CA . SER A 1 76 ? -1.352 7.408 1.505 1.00 87.62 76 SER A CA 1
ATOM 583 C C . SER A 1 76 ? 0.140 7.711 1.527 1.00 87.62 76 SER A C 1
ATOM 585 O O . SER A 1 76 ? 0.661 8.257 2.503 1.00 87.62 76 SER A O 1
ATOM 587 N N . PHE A 1 77 ? 0.851 7.337 0.465 1.00 82.56 77 PHE A N 1
ATOM 588 C CA . PHE A 1 77 ? 2.234 7.762 0.284 1.00 82.56 77 PHE A CA 1
ATOM 589 C C . PHE A 1 77 ? 2.265 9.056 -0.524 1.00 82.56 77 PHE A C 1
ATOM 591 O O . PHE A 1 77 ? 1.966 9.064 -1.718 1.00 82.56 77 PHE A O 1
ATOM 598 N N . GLU A 1 78 ? 2.622 10.157 0.133 1.00 83.50 78 GLU A N 1
ATOM 599 C CA . GLU A 1 78 ? 2.637 11.494 -0.452 1.00 83.50 78 GLU A CA 1
ATOM 600 C C . GLU A 1 78 ? 3.939 12.216 -0.098 1.00 83.50 78 GLU A C 1
ATOM 602 O O . GLU A 1 78 ? 4.302 12.332 1.078 1.00 83.50 78 GLU A O 1
ATOM 607 N N . LYS A 1 79 ? 4.620 12.762 -1.118 1.00 83.25 79 LYS A N 1
ATOM 608 C CA . LYS A 1 79 ? 5.866 13.542 -0.968 1.00 83.25 79 LYS A CA 1
ATOM 609 C C . LYS A 1 79 ? 6.889 12.831 -0.071 1.00 83.25 79 LYS A C 1
ATOM 611 O O . LYS A 1 79 ? 7.331 13.390 0.931 1.00 83.25 79 LYS A O 1
ATOM 616 N N . ASP A 1 80 ? 7.192 11.582 -0.413 1.00 81.00 80 ASP A N 1
ATOM 617 C CA . ASP A 1 80 ? 8.164 10.733 0.285 1.00 81.00 80 ASP A CA 1
ATOM 618 C C . ASP A 1 80 ? 7.818 10.428 1.754 1.00 81.00 80 ASP A C 1
ATOM 620 O O . ASP A 1 80 ? 8.688 10.105 2.564 1.00 81.00 80 ASP A O 1
ATOM 624 N N . SER A 1 81 ? 6.540 10.536 2.130 1.00 82.00 81 SER A N 1
ATOM 625 C CA . SER A 1 81 ? 6.084 10.267 3.491 1.00 82.00 81 SER A CA 1
ATOM 626 C C . SER A 1 81 ? 4.733 9.565 3.525 1.00 82.00 81 SER A C 1
ATOM 628 O O . SER A 1 81 ? 3.834 9.873 2.744 1.00 82.00 81 SER A O 1
ATOM 630 N N . TRP A 1 82 ? 4.566 8.656 4.484 1.00 85.69 82 TRP A N 1
ATOM 631 C CA . TRP A 1 82 ? 3.259 8.090 4.791 1.00 85.69 82 TRP A CA 1
ATOM 632 C C . TRP A 1 82 ? 2.395 9.102 5.536 1.00 85.69 82 TRP A C 1
ATOM 634 O O . TRP A 1 82 ? 2.825 9.732 6.509 1.00 85.69 82 TRP A O 1
ATOM 644 N N . LYS A 1 83 ? 1.151 9.230 5.092 1.00 88.69 83 LYS A N 1
ATOM 645 C CA . LYS A 1 83 ? 0.085 9.965 5.761 1.00 88.69 83 LYS A CA 1
ATOM 646 C C . LYS A 1 83 ? -1.022 8.995 6.117 1.00 88.69 83 LYS A C 1
ATOM 648 O O . LYS A 1 83 ? -1.320 8.088 5.356 1.00 88.69 83 LYS A O 1
ATOM 653 N N . SER A 1 84 ? -1.636 9.207 7.268 1.00 87.31 84 SER A N 1
ATOM 654 C CA . SER A 1 84 ? -2.834 8.489 7.688 1.00 87.31 84 SER A CA 1
ATOM 655 C C . SER A 1 84 ? -3.813 9.495 8.261 1.00 87.31 84 SER A C 1
ATOM 657 O O . SER A 1 84 ? -3.407 10.349 9.055 1.00 87.31 84 SER A O 1
ATOM 659 N N . ASP A 1 85 ? -5.084 9.365 7.910 1.00 85.12 85 ASP A N 1
ATOM 660 C CA . ASP A 1 85 ? -6.165 10.097 8.557 1.00 85.12 85 ASP A CA 1
ATOM 661 C C . ASP A 1 85 ? -6.996 9.112 9.389 1.00 85.12 85 ASP A C 1
ATOM 663 O O . ASP A 1 85 ? -7.753 8.322 8.823 1.00 85.12 85 ASP A O 1
ATOM 667 N N . PRO A 1 86 ? -6.886 9.136 10.730 1.00 84.31 86 PRO A N 1
ATOM 668 C CA . PRO A 1 86 ? -7.663 8.248 11.588 1.00 84.31 86 PRO A CA 1
ATOM 669 C C . PRO A 1 86 ? -9.179 8.396 11.422 1.00 84.31 86 PRO A C 1
ATOM 671 O O . PRO A 1 86 ? -9.912 7.467 11.757 1.00 84.31 86 PRO A O 1
ATOM 674 N N . SER A 1 87 ? -9.663 9.540 10.922 1.00 88.25 87 SER A N 1
ATOM 675 C CA . SER A 1 87 ? -11.090 9.747 10.658 1.00 88.25 87 SER A CA 1
ATOM 676 C C . SER A 1 87 ? -11.595 8.969 9.439 1.00 88.25 87 SER A C 1
ATOM 678 O O . SER A 1 87 ? -12.795 8.724 9.335 1.00 88.25 87 SER A O 1
ATOM 680 N N . ALA A 1 88 ? -10.689 8.528 8.560 1.00 86.56 88 ALA A N 1
ATOM 681 C CA . ALA A 1 88 ? -10.991 7.684 7.407 1.00 86.56 88 ALA A CA 1
ATOM 682 C C . ALA A 1 88 ? -10.986 6.180 7.739 1.00 86.56 88 ALA A C 1
ATOM 684 O O . ALA A 1 88 ? -11.257 5.360 6.862 1.00 86.56 88 ALA A O 1
ATOM 685 N N . ASN A 1 89 ? -10.675 5.801 8.983 1.00 89.69 89 ASN A N 1
ATOM 686 C CA . ASN A 1 89 ? -10.673 4.404 9.397 1.00 89.69 89 ASN A CA 1
ATOM 687 C C . ASN A 1 89 ? -12.074 3.795 9.275 1.00 89.69 89 ASN A C 1
ATOM 689 O O . ASN A 1 89 ? -13.072 4.407 9.662 1.00 89.69 89 ASN A O 1
ATOM 693 N N . LEU A 1 90 ? -12.140 2.557 8.791 1.00 88.19 90 LEU A N 1
ATOM 694 C CA . LEU A 1 90 ? -13.395 1.823 8.654 1.00 88.19 90 LEU A CA 1
ATOM 695 C C . LEU A 1 90 ? -13.423 0.645 9.615 1.00 88.19 90 LEU A C 1
ATOM 697 O O . LEU A 1 90 ? -12.429 -0.051 9.782 1.00 88.19 90 LEU A O 1
ATOM 701 N N . THR A 1 91 ? -14.582 0.383 10.207 1.00 89.81 91 THR A N 1
ATOM 702 C CA . THR A 1 91 ? -14.794 -0.837 10.987 1.00 89.81 91 THR A CA 1
ATOM 703 C C . THR A 1 91 ? -15.334 -1.922 10.069 1.00 89.81 91 THR A C 1
ATOM 705 O O . THR A 1 91 ? -16.372 -1.736 9.428 1.00 89.81 91 THR A O 1
ATOM 708 N N . LEU A 1 92 ? -14.650 -3.060 10.014 1.00 81.75 92 LEU A N 1
ATOM 709 C CA . LEU A 1 92 ? -15.109 -4.227 9.277 1.00 81.75 92 LEU A CA 1
ATOM 710 C C . LEU A 1 92 ? -16.415 -4.773 9.889 1.00 81.75 92 LEU A C 1
ATOM 712 O O . LEU A 1 92 ? -16.554 -4.818 11.118 1.00 81.75 92 LEU A O 1
ATOM 716 N N . PRO A 1 93 ? -17.382 -5.208 9.058 1.00 81.81 93 PRO A N 1
ATOM 717 C CA . PRO A 1 93 ? -18.546 -5.945 9.531 1.00 81.81 93 PRO A CA 1
ATOM 718 C C . PRO A 1 93 ? -18.146 -7.220 10.280 1.00 81.81 93 PRO A C 1
ATOM 720 O O . PRO A 1 93 ? -17.093 -7.808 10.033 1.00 81.81 93 PRO A O 1
ATOM 723 N N . VAL A 1 94 ? -19.021 -7.689 11.171 1.00 79.56 94 VAL A N 1
ATOM 724 C CA . VAL A 1 94 ? -18.807 -8.949 11.896 1.00 79.56 94 VAL A CA 1
ATOM 725 C C . VAL A 1 94 ? -18.616 -10.097 10.901 1.00 79.56 94 VAL A C 1
ATOM 727 O O . VAL A 1 94 ? -19.478 -10.335 10.057 1.00 79.56 94 VAL A O 1
ATOM 730 N N . GLY A 1 95 ? -17.499 -10.816 11.032 1.00 74.62 95 GLY A N 1
ATOM 731 C CA . GLY A 1 95 ? -17.129 -11.932 10.156 1.00 74.62 95 GLY A CA 1
ATOM 732 C C . GLY A 1 95 ? -16.129 -11.580 9.050 1.00 74.62 95 GLY A C 1
ATOM 733 O O . GLY A 1 95 ? -15.677 -12.488 8.360 1.00 74.62 95 GLY A O 1
ATOM 734 N N . CYS A 1 96 ? -15.752 -10.307 8.901 1.00 69.81 96 CYS A N 1
ATOM 735 C CA . CYS A 1 96 ? -14.660 -9.873 8.030 1.00 69.81 96 CYS A CA 1
ATOM 736 C C . CYS A 1 96 ? -13.408 -9.573 8.870 1.00 69.81 96 CYS A C 1
ATOM 738 O O . CYS A 1 96 ? -13.503 -8.831 9.848 1.00 69.81 96 CYS A O 1
ATOM 740 N N . SER A 1 97 ? -12.253 -10.123 8.485 1.00 71.12 97 SER A N 1
ATOM 741 C CA . SER A 1 97 ? -10.962 -9.884 9.154 1.00 71.12 97 SER A CA 1
ATOM 742 C C . SER A 1 97 ? -9.878 -9.319 8.239 1.00 71.12 97 SER A C 1
ATOM 744 O O . SER A 1 97 ? -8.886 -8.818 8.747 1.00 71.12 97 SER A O 1
ATOM 746 N N . ASP A 1 98 ? -10.077 -9.356 6.919 1.00 66.88 98 ASP A N 1
ATOM 747 C CA . ASP A 1 98 ? -8.999 -9.118 5.958 1.00 66.88 98 ASP A CA 1
ATOM 748 C C . ASP A 1 98 ? -9.435 -8.091 4.901 1.00 66.88 98 ASP A C 1
ATOM 750 O O . ASP A 1 98 ? -10.631 -7.922 4.625 1.00 66.88 98 ASP A O 1
ATOM 754 N N . VAL A 1 99 ? -8.459 -7.427 4.277 1.00 65.75 99 VAL A N 1
ATOM 755 C CA . VAL A 1 99 ? -8.645 -6.629 3.055 1.00 65.75 99 VAL A CA 1
ATOM 756 C C . VAL A 1 99 ? -7.905 -7.314 1.905 1.00 65.75 99 VAL A C 1
ATOM 758 O O . VAL A 1 99 ? -6.740 -7.674 2.048 1.00 65.75 99 VAL A O 1
ATOM 761 N N . LEU A 1 100 ? -8.607 -7.534 0.789 1.00 60.88 100 LEU A N 1
ATOM 762 C CA . LEU A 1 100 ? -8.069 -8.149 -0.434 1.00 60.88 100 LEU A CA 1
ATOM 763 C C . LEU A 1 100 ? -7.621 -7.096 -1.451 1.00 60.88 100 LEU A C 1
ATOM 765 O O . LEU A 1 100 ? -8.169 -5.967 -1.432 1.00 60.88 100 LEU A O 1
#

pLDDT: mean 79.26, std 12.41, range [34.66, 89.94]

Organism: NCBI:txid156

Sequence (100 aa):
MSFTENYSTPLFISTELVATVNDEIVRFFSFEKDSWKSDPSANLTLPVGCSDVSLTSVLGNIVVATVDGNIVRFFSFEKDSWKSDPSANLTLPVGCSDVL